Protein AF-A0A8S8YQ44-F1 (afdb_monomer)

Radius of gyration: 14.37 Å; Cα contacts (8 Å, |Δi|>4): 44; chains: 1; bounding box: 35×20×46 Å

pLDDT: mean 86.04, std 14.26, range [52.34, 98.38]

Secondary structure (DSSP, 8-state):
----PPPHHHHHHHHHHHHHIIIIIHHHHHHHHHTT---HHHHHHHHHTT-S-TTS-GGGT-----GGGG-

Structure (mmCIF, N/CA/C/O backbone):
data_AF-A0A8S8YQ44-F1
#
_entry.id   AF-A0A8S8YQ44-F1
#
loop_
_atom_site.group_PDB
_atom_site.id
_atom_site.type_symbol
_atom_site.label_atom_id
_atom_site.label_alt_id
_atom_site.label_comp_id
_atom_site.label_asym_id
_atom_site.label_entity_id
_atom_site.label_seq_id
_atom_site.pdbx_PDB_ins_code
_atom_site.Cartn_x
_atom_site.Cartn_y
_atom_site.Cartn_z
_atom_site.occupancy
_atom_site.B_iso_or_equiv
_atom_site.auth_seq_id
_atom_site.auth_comp_id
_atom_site.auth_asym_id
_atom_site.auth_atom_id
_atom_site.pdbx_PDB_model_num
ATOM 1 N N . MET A 1 1 ? 0.566 6.406 -33.327 1.00 58.03 1 MET A N 1
ATOM 2 C CA . MET A 1 1 ? -0.578 5.756 -32.656 1.00 58.03 1 MET A CA 1
ATOM 3 C C . MET A 1 1 ? -0.133 5.531 -31.224 1.00 58.03 1 MET A C 1
ATOM 5 O O . MET A 1 1 ? 0.981 5.057 -31.060 1.00 58.03 1 MET A O 1
ATOM 9 N N . VAL A 1 2 ? -0.889 6.004 -30.232 1.00 72.31 2 VAL A N 1
ATOM 10 C CA . VAL A 1 2 ? -0.548 5.809 -28.811 1.00 72.31 2 VAL A CA 1
ATOM 11 C C . VAL A 1 2 ? -1.022 4.411 -28.421 1.00 72.31 2 VAL A C 1
ATOM 13 O O . VAL A 1 2 ? -2.168 4.071 -28.707 1.00 72.31 2 VAL A O 1
ATOM 16 N N . GLU A 1 3 ? -0.125 3.612 -27.854 1.00 79.38 3 GLU A N 1
ATOM 17 C CA . GLU A 1 3 ? -0.416 2.280 -27.320 1.00 79.38 3 GLU A CA 1
ATOM 18 C C . GLU A 1 3 ? -0.909 2.423 -25.874 1.00 79.38 3 GLU A C 1
ATOM 20 O O . GLU A 1 3 ? -0.360 3.227 -25.122 1.00 79.38 3 GLU A O 1
ATOM 25 N N . PHE A 1 4 ? -1.959 1.683 -25.509 1.00 84.75 4 PHE A N 1
ATOM 26 C CA . PHE A 1 4 ? -2.598 1.754 -24.183 1.00 84.75 4 PHE A CA 1
ATOM 27 C C . PHE A 1 4 ? -2.424 0.469 -23.371 1.00 84.75 4 PHE A C 1
ATOM 29 O O . PHE A 1 4 ? -2.902 0.391 -22.239 1.00 84.75 4 PHE A O 1
ATOM 36 N N . ALA A 1 5 ? -1.771 -0.544 -23.944 1.00 89.12 5 ALA A N 1
ATOM 37 C CA . ALA A 1 5 ? -1.338 -1.703 -23.185 1.00 89.12 5 ALA A CA 1
ATOM 38 C C . ALA A 1 5 ? -0.410 -1.268 -22.040 1.00 89.12 5 ALA A C 1
ATOM 40 O O . ALA A 1 5 ? 0.480 -0.436 -22.233 1.00 89.12 5 ALA A O 1
ATOM 41 N N . LEU A 1 6 ? -0.631 -1.838 -20.855 1.00 89.06 6 LEU A N 1
ATOM 42 C CA . LEU A 1 6 ? 0.278 -1.659 -19.730 1.00 89.06 6 LEU A CA 1
ATOM 43 C C . LEU A 1 6 ? 1.599 -2.373 -20.028 1.00 89.06 6 LEU A C 1
ATOM 45 O O . LEU A 1 6 ? 1.615 -3.426 -20.669 1.00 89.06 6 LEU A O 1
ATOM 49 N N . SER A 1 7 ? 2.704 -1.808 -19.551 1.00 90.00 7 SER A N 1
ATOM 50 C CA . SER A 1 7 ? 3.965 -2.543 -19.492 1.00 90.00 7 SER A CA 1
ATOM 51 C C . SER A 1 7 ? 3.863 -3.691 -18.483 1.00 90.00 7 SER A C 1
ATOM 53 O O . SER A 1 7 ? 3.048 -3.651 -17.564 1.00 90.00 7 SER A O 1
ATOM 55 N N . GLU A 1 8 ? 4.731 -4.695 -18.612 1.00 90.62 8 GLU A N 1
ATOM 56 C CA . GLU A 1 8 ? 4.839 -5.797 -17.642 1.00 90.62 8 GLU A CA 1
ATOM 57 C C . GLU A 1 8 ? 4.999 -5.276 -16.203 1.00 90.62 8 GLU A C 1
ATOM 59 O O . GLU A 1 8 ? 4.323 -5.724 -15.283 1.00 90.62 8 GLU A O 1
ATOM 64 N N . GLU A 1 9 ? 5.821 -4.242 -16.023 1.00 86.50 9 GLU A N 1
ATOM 65 C CA . GLU A 1 9 ? 6.029 -3.574 -14.738 1.00 86.50 9 GLU A CA 1
ATOM 66 C C . GLU A 1 9 ? 4.742 -2.931 -14.185 1.00 86.50 9 GLU A C 1
ATOM 68 O O . GLU A 1 9 ? 4.431 -3.054 -12.999 1.00 86.50 9 GLU A O 1
ATOM 73 N N . GLN A 1 10 ? 3.957 -2.278 -15.046 1.00 89.06 10 GLN A N 1
ATOM 74 C CA . GLN A 1 10 ? 2.663 -1.702 -14.674 1.00 89.06 10 GLN A CA 1
ATOM 75 C C . GLN A 1 10 ? 1.632 -2.784 -14.334 1.00 89.06 10 GLN A C 1
ATOM 77 O O . GLN A 1 10 ? 0.819 -2.592 -13.427 1.00 89.06 10 GLN A O 1
ATOM 82 N N . GLU A 1 11 ? 1.658 -3.926 -15.025 1.00 92.88 11 GLU A N 1
ATOM 83 C CA . GLU A 1 11 ? 0.801 -5.065 -14.693 1.00 92.88 11 GLU A CA 1
ATOM 84 C C . GLU A 1 11 ? 1.150 -5.657 -13.328 1.00 92.88 11 GLU A C 1
ATOM 86 O O . GLU A 1 11 ? 0.246 -5.857 -12.515 1.00 92.88 11 GLU A O 1
ATOM 91 N N . MET A 1 12 ? 2.440 -5.834 -13.033 1.00 91.12 12 MET A N 1
ATOM 92 C CA . MET A 1 12 ? 2.906 -6.293 -11.723 1.00 91.12 12 MET A CA 1
ATOM 93 C C . MET A 1 12 ? 2.484 -5.339 -10.600 1.00 91.12 12 MET A C 1
ATOM 95 O O . MET A 1 12 ? 2.006 -5.784 -9.555 1.00 91.12 12 MET A O 1
ATOM 99 N N . LEU A 1 13 ? 2.609 -4.022 -10.807 1.00 90.75 13 LEU A N 1
ATOM 100 C CA . LEU A 1 13 ? 2.168 -3.048 -9.807 1.00 90.75 13 LEU A CA 1
ATOM 101 C C . LEU A 1 13 ? 0.648 -3.093 -9.603 1.00 90.75 13 LEU A C 1
ATOM 103 O O . LEU A 1 13 ? 0.173 -3.032 -8.466 1.00 90.75 13 LEU A O 1
ATOM 107 N N . ARG A 1 14 ? -0.124 -3.225 -10.689 1.00 93.19 14 ARG A N 1
ATOM 108 C CA . ARG A 1 14 ? -1.585 -3.364 -10.630 1.00 93.19 14 ARG A CA 1
ATOM 109 C C . ARG A 1 14 ? -1.988 -4.594 -9.821 1.00 93.19 14 ARG A C 1
ATOM 111 O O . ARG A 1 14 ? -2.915 -4.506 -9.017 1.00 93.19 14 ARG A O 1
ATOM 118 N N . GLU A 1 15 ? -1.318 -5.722 -10.032 1.00 95.88 15 GLU A N 1
ATOM 119 C CA . GLU A 1 15 ? -1.564 -6.958 -9.285 1.00 95.88 15 GLU A CA 1
ATOM 120 C C . GLU A 1 15 ? -1.246 -6.787 -7.799 1.00 95.88 15 GLU A C 1
ATOM 122 O O . GLU A 1 15 ? -2.121 -7.036 -6.968 1.00 95.88 15 GLU A O 1
ATOM 127 N N . LEU A 1 16 ? -0.073 -6.242 -7.462 1.00 94.62 16 LEU A N 1
ATOM 128 C CA . LEU A 1 16 ? 0.313 -5.961 -6.076 1.00 94.62 16 LEU A CA 1
ATOM 129 C C . LEU A 1 16 ? -0.701 -5.044 -5.368 1.00 94.62 16 LEU A C 1
ATOM 131 O O . LEU A 1 16 ? -1.134 -5.323 -4.247 1.00 94.62 16 LEU A O 1
ATOM 135 N N . ALA A 1 17 ? -1.123 -3.963 -6.030 1.00 95.56 17 ALA A N 1
ATOM 136 C CA . ALA A 1 17 ? -2.131 -3.050 -5.498 1.00 95.56 17 ALA A CA 1
ATOM 137 C C . ALA A 1 17 ? -3.486 -3.747 -5.300 1.00 95.56 17 ALA A C 1
ATOM 139 O O . ALA A 1 17 ? -4.180 -3.502 -4.309 1.00 95.56 17 ALA A O 1
ATOM 140 N N . HIS A 1 18 ? -3.872 -4.625 -6.231 1.00 97.25 18 HIS A N 1
ATOM 141 C CA . HIS A 1 18 ? -5.122 -5.370 -6.152 1.00 97.25 18 HIS A CA 1
ATOM 142 C C . HIS A 1 18 ? -5.133 -6.353 -4.978 1.00 97.25 18 HIS A C 1
ATOM 144 O O . HIS A 1 18 ? -6.141 -6.435 -4.270 1.00 97.25 18 HIS A O 1
ATOM 150 N N . GLU A 1 19 ? -4.033 -7.072 -4.758 1.00 97.88 19 GLU A N 1
ATOM 151 C CA . GLU A 1 19 ? -3.873 -8.003 -3.639 1.00 97.88 19 GLU A CA 1
ATOM 152 C C . GLU A 1 19 ? -3.927 -7.274 -2.299 1.00 97.88 19 GLU A C 1
ATOM 154 O O . GLU A 1 19 ? -4.765 -7.609 -1.462 1.00 97.88 19 GLU A O 1
ATOM 159 N N . PHE A 1 20 ? -3.153 -6.197 -2.138 1.00 97.50 20 PHE A N 1
ATOM 160 C CA . PHE A 1 20 ? -3.193 -5.374 -0.928 1.00 97.50 20 PHE A CA 1
ATOM 161 C C . PHE A 1 20 ? -4.600 -4.814 -0.655 1.00 97.50 20 PHE A C 1
ATOM 163 O O . PHE A 1 20 ? -5.107 -4.845 0.470 1.00 97.50 20 PHE A O 1
ATOM 170 N N . ALA A 1 21 ? -5.288 -4.342 -1.699 1.00 97.69 21 ALA A N 1
ATOM 171 C CA . ALA A 1 21 ? -6.651 -3.850 -1.558 1.00 97.69 21 ALA A CA 1
ATOM 172 C C . ALA A 1 21 ? -7.636 -4.961 -1.160 1.00 97.69 21 ALA A C 1
ATOM 174 O O . ALA A 1 21 ? -8.549 -4.714 -0.374 1.00 97.69 21 ALA A O 1
ATOM 175 N N . ARG A 1 22 ? -7.493 -6.170 -1.715 1.00 98.25 22 ARG A N 1
ATOM 176 C CA . ARG A 1 22 ? -8.340 -7.330 -1.398 1.00 98.25 22 ARG A CA 1
ATOM 177 C C . ARG A 1 22 ? -8.134 -7.800 0.040 1.00 98.25 22 ARG A C 1
ATOM 179 O O . ARG A 1 22 ? -9.129 -8.040 0.717 1.00 98.25 22 ARG A O 1
ATOM 186 N N . ASP A 1 23 ? -6.885 -7.907 0.474 1.00 97.88 23 ASP A N 1
ATOM 187 C CA . ASP A 1 23 ? -6.530 -8.598 1.715 1.00 97.88 23 ASP A CA 1
ATOM 188 C C . ASP A 1 23 ? -6.511 -7.660 2.929 1.00 97.88 23 ASP A C 1
ATOM 190 O O . ASP A 1 23 ? -6.905 -8.071 4.020 1.00 97.88 23 ASP A O 1
ATOM 194 N N . THR A 1 24 ? -6.148 -6.387 2.739 1.00 97.44 24 THR A N 1
ATOM 195 C CA . THR A 1 24 ? -6.020 -5.416 3.837 1.00 97.44 24 THR A CA 1
ATOM 196 C C . THR A 1 24 ? -7.115 -4.354 3.796 1.00 97.44 24 THR A C 1
ATOM 198 O O . THR A 1 24 ? -7.780 -4.112 4.802 1.00 97.44 24 THR A O 1
ATOM 201 N N . VAL A 1 25 ? -7.350 -3.713 2.647 1.00 97.38 25 VAL A N 1
ATOM 202 C CA . VAL A 1 25 ? -8.249 -2.542 2.587 1.00 97.38 25 VAL A CA 1
ATOM 203 C C . VAL A 1 25 ? -9.723 -2.944 2.662 1.00 97.38 25 VAL A C 1
ATOM 205 O O . VAL A 1 25 ? -10.434 -2.500 3.559 1.00 97.38 25 VAL A O 1
ATOM 208 N N . ARG A 1 26 ? -10.202 -3.792 1.743 1.00 98.06 26 ARG A N 1
ATOM 209 C CA . ARG A 1 26 ? -11.620 -4.187 1.639 1.00 98.06 26 ARG A CA 1
ATOM 210 C C . ARG A 1 26 ? -12.221 -4.733 2.940 1.00 98.06 26 ARG A C 1
ATOM 212 O O . ARG A 1 26 ? -13.305 -4.266 3.282 1.00 98.06 26 ARG A O 1
ATOM 219 N N . PRO A 1 27 ? -11.591 -5.678 3.667 1.00 98.25 27 PRO A N 1
ATOM 220 C CA . PRO A 1 27 ? -12.200 -6.232 4.876 1.00 98.25 27 PRO A CA 1
ATOM 221 C C . PRO A 1 27 ? -12.286 -5.227 6.031 1.00 98.25 27 PRO A C 1
ATOM 223 O O . PRO A 1 27 ? -13.147 -5.377 6.892 1.00 98.25 27 PRO A O 1
ATOM 226 N N . ASN A 1 28 ? -11.428 -4.202 6.053 1.00 98.06 28 ASN A N 1
ATOM 227 C CA . ASN A 1 28 ? -11.380 -3.223 7.140 1.00 98.06 28 ASN A CA 1
ATOM 228 C C . ASN A 1 28 ? -12.069 -1.887 6.802 1.00 98.06 28 ASN A C 1
ATOM 230 O O . ASN A 1 28 ? -12.350 -1.100 7.705 1.00 98.06 28 ASN A O 1
ATOM 234 N N . ALA A 1 29 ? -12.373 -1.629 5.526 1.00 97.75 29 ALA A N 1
ATOM 235 C CA . ALA A 1 29 ? -12.880 -0.342 5.051 1.00 97.75 29 ALA A CA 1
ATOM 236 C C . ALA A 1 29 ? -14.169 0.117 5.753 1.00 97.75 29 ALA A C 1
ATOM 238 O O . ALA A 1 29 ? -14.245 1.265 6.184 1.00 97.75 29 ALA A O 1
ATOM 239 N N . GLU A 1 30 ? -15.159 -0.770 5.910 1.00 98.19 30 GLU A N 1
ATOM 240 C CA . GLU A 1 30 ? -16.427 -0.441 6.586 1.00 98.19 30 GLU A CA 1
ATOM 241 C C . GLU A 1 30 ? -16.200 -0.048 8.051 1.00 98.19 30 GLU A C 1
ATOM 243 O O . GLU A 1 30 ? -16.788 0.912 8.545 1.00 98.19 30 GLU A O 1
ATOM 248 N N . HIS A 1 31 ? -15.300 -0.754 8.742 1.00 98.12 31 HIS A N 1
ATOM 249 C CA . HIS A 1 31 ? -14.948 -0.439 10.121 1.00 98.12 31 HIS A CA 1
ATOM 250 C C . HIS A 1 31 ? -14.276 0.932 10.226 1.00 98.12 31 HIS A C 1
ATOM 252 O O . HIS A 1 31 ? -14.644 1.729 11.091 1.00 98.12 31 HIS A O 1
ATOM 258 N N . TRP A 1 32 ? -13.312 1.221 9.351 1.00 98.31 32 TRP A N 1
ATOM 259 C CA . TRP A 1 32 ? -12.611 2.502 9.363 1.00 98.31 32 TRP A CA 1
ATOM 260 C C . TRP A 1 32 ? -13.549 3.675 9.084 1.00 98.31 32 TRP A C 1
ATOM 262 O O . TRP A 1 32 ? -13.474 4.682 9.788 1.00 98.31 32 TRP A O 1
ATOM 272 N N . ASP A 1 33 ? -14.464 3.526 8.126 1.00 98.25 33 ASP A N 1
ATOM 273 C CA . ASP A 1 33 ? -15.470 4.541 7.807 1.00 98.25 33 ASP A CA 1
ATOM 274 C C . ASP A 1 33 ? -16.420 4.783 8.991 1.00 98.25 33 ASP A C 1
ATOM 276 O O . ASP A 1 33 ? -16.513 5.902 9.502 1.00 98.25 33 ASP A O 1
ATOM 280 N N . ALA A 1 34 ? -17.029 3.715 9.523 1.00 98.38 34 ALA A N 1
ATOM 281 C CA . ALA A 1 34 ? -17.992 3.798 10.622 1.00 98.38 34 ALA A CA 1
ATOM 282 C C . ALA A 1 34 ? -17.408 4.421 11.902 1.00 98.38 34 ALA A C 1
ATOM 284 O O . ALA A 1 34 ? -18.132 5.049 1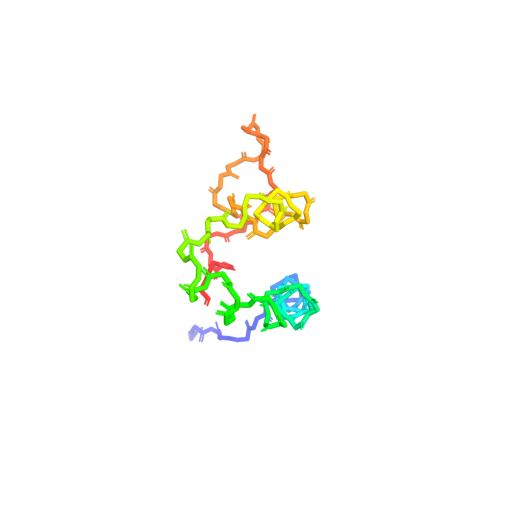2.676 1.00 98.38 34 ALA A O 1
ATOM 285 N N . ASN A 1 35 ? -16.101 4.260 12.129 1.00 98.19 35 ASN A N 1
ATOM 286 C CA . ASN A 1 35 ? -15.412 4.771 13.315 1.00 98.19 35 ASN A CA 1
ATOM 287 C C . ASN A 1 35 ? -14.615 6.057 13.051 1.00 98.19 35 ASN A C 1
ATOM 289 O O . ASN A 1 35 ? -13.943 6.543 13.961 1.00 98.19 35 ASN A O 1
ATOM 293 N N . SER A 1 36 ? -14.667 6.613 11.832 1.00 97.88 36 SER A N 1
ATOM 294 C CA . SER A 1 36 ? -13.825 7.750 11.422 1.00 97.88 36 SER A CA 1
ATOM 295 C C . SER A 1 36 ? -12.337 7.522 11.731 1.00 97.88 36 SER A C 1
ATOM 297 O O . SER A 1 36 ? -11.618 8.430 12.154 1.00 97.88 36 SER A O 1
ATOM 299 N N . GLN A 1 37 ? -11.875 6.283 11.562 1.00 98.06 37 GLN A N 1
ATOM 300 C CA . GLN A 1 37 ? -10.518 5.877 11.887 1.00 98.06 37 GLN A CA 1
ATOM 301 C C . GLN A 1 37 ? -9.598 6.113 10.691 1.00 98.06 37 GLN A C 1
ATOM 303 O O . GLN A 1 37 ? -9.840 5.622 9.591 1.00 98.06 37 GLN A O 1
ATOM 308 N N . PHE A 1 38 ? -8.492 6.817 10.925 1.00 96.81 38 PHE A N 1
ATOM 309 C CA . PHE A 1 38 ? -7.424 6.927 9.938 1.00 96.81 38 PHE A CA 1
ATOM 310 C C . PHE A 1 38 ? -6.530 5.671 9.991 1.00 96.81 38 PHE A C 1
ATOM 312 O O . PHE A 1 38 ? -5.954 5.392 11.048 1.00 96.81 38 PHE A O 1
ATOM 319 N N . PRO A 1 39 ? -6.397 4.898 8.895 1.00 96.69 39 PRO A N 1
ATOM 320 C CA . PRO A 1 39 ? -5.751 3.585 8.916 1.00 96.69 39 PRO A CA 1
ATOM 321 C C . PRO A 1 39 ? -4.224 3.693 8.788 1.00 96.69 39 P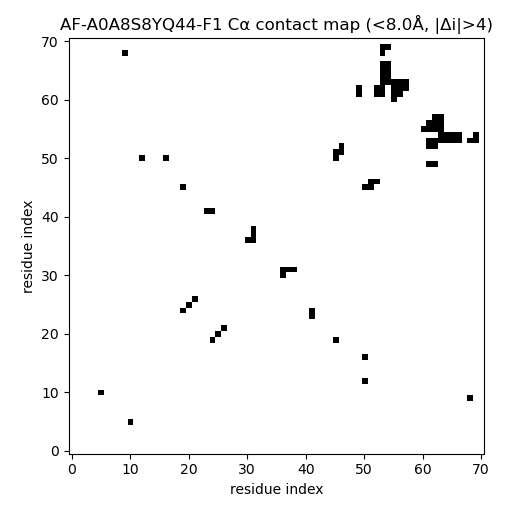RO A C 1
ATOM 323 O O . PRO A 1 39 ? -3.627 3.257 7.806 1.00 96.69 39 PRO A O 1
ATOM 326 N N . THR A 1 40 ? -3.574 4.289 9.789 1.00 96.94 40 THR A N 1
ATOM 327 C CA . THR A 1 40 ? -2.129 4.580 9.773 1.00 96.94 40 THR A CA 1
ATOM 328 C C . THR A 1 40 ? -1.267 3.341 9.526 1.00 96.94 40 THR A C 1
ATOM 330 O O . THR A 1 40 ? -0.288 3.417 8.790 1.00 96.94 40 THR A O 1
ATOM 333 N N . GLU A 1 41 ? -1.632 2.198 10.111 1.00 96.38 41 GLU A N 1
ATOM 334 C CA . GLU A 1 41 ? -0.879 0.945 9.964 1.00 96.38 41 GLU A CA 1
ATOM 335 C C . GLU A 1 41 ? -0.955 0.400 8.535 1.00 96.38 41 GLU A C 1
ATOM 337 O O . GLU A 1 41 ? 0.080 0.109 7.940 1.00 96.38 41 GLU A O 1
ATOM 342 N N . ALA A 1 42 ? -2.150 0.369 7.938 1.00 96.69 42 ALA A N 1
ATOM 343 C CA . ALA A 1 42 ? -2.324 -0.053 6.549 1.00 96.69 42 ALA A CA 1
ATOM 344 C C . ALA A 1 42 ? -1.609 0.898 5.573 1.00 96.69 42 ALA A C 1
ATOM 346 O O . ALA A 1 42 ? -1.042 0.462 4.577 1.00 96.69 42 ALA A O 1
ATOM 347 N N . ILE A 1 43 ? -1.582 2.203 5.861 1.00 95.25 43 ILE A N 1
ATOM 348 C CA . ILE A 1 43 ? -0.835 3.175 5.049 1.00 95.25 43 ILE A CA 1
ATOM 349 C C . ILE A 1 43 ? 0.677 2.935 5.159 1.00 95.25 43 ILE A C 1
ATOM 351 O O . ILE A 1 43 ? 1.380 3.006 4.151 1.00 95.25 43 ILE A O 1
ATOM 355 N N . ALA A 1 44 ? 1.187 2.629 6.356 1.00 94.06 44 ALA A N 1
ATOM 356 C CA . ALA A 1 44 ? 2.594 2.285 6.549 1.00 94.06 44 ALA A CA 1
ATOM 357 C C . ALA A 1 44 ? 2.968 0.983 5.819 1.00 94.06 44 ALA A C 1
ATOM 359 O O . ALA A 1 44 ? 4.034 0.908 5.207 1.00 94.06 44 ALA A O 1
ATOM 360 N N . GLU A 1 45 ? 2.078 -0.009 5.821 1.00 95.00 45 GLU A N 1
ATOM 361 C CA . GLU A 1 45 ? 2.240 -1.249 5.060 1.00 95.00 45 GLU A CA 1
ATOM 362 C C . GLU A 1 45 ? 2.257 -0.984 3.547 1.00 95.00 45 GLU A C 1
ATOM 364 O O . GLU A 1 45 ? 3.200 -1.379 2.863 1.00 95.00 45 GLU A O 1
ATOM 369 N N . ALA A 1 46 ? 1.289 -0.221 3.028 1.00 93.56 46 ALA A N 1
ATOM 370 C CA . ALA A 1 46 ? 1.257 0.189 1.624 1.00 93.56 46 ALA A CA 1
ATOM 371 C C . ALA A 1 46 ? 2.533 0.945 1.215 1.00 93.56 46 ALA A C 1
ATOM 373 O O . ALA A 1 46 ? 3.044 0.767 0.108 1.00 93.56 46 ALA A O 1
ATOM 374 N N . HIS A 1 47 ? 3.078 1.773 2.112 1.00 90.25 47 HIS A N 1
ATOM 375 C CA . HIS A 1 47 ? 4.342 2.467 1.887 1.00 90.25 47 HIS A CA 1
ATOM 376 C C . HIS A 1 47 ? 5.529 1.500 1.817 1.00 90.25 47 HIS A C 1
ATOM 378 O O . HIS A 1 47 ? 6.372 1.627 0.928 1.00 90.25 47 HIS A O 1
ATOM 384 N N . ALA A 1 48 ? 5.592 0.515 2.716 1.00 89.81 48 ALA A N 1
ATOM 385 C CA . ALA A 1 48 ? 6.631 -0.514 2.703 1.00 89.81 48 ALA A CA 1
ATOM 386 C C . ALA A 1 48 ? 6.585 -1.380 1.431 1.00 89.81 48 ALA A C 1
ATOM 388 O O . ALA A 1 48 ? 7.637 -1.744 0.911 1.00 89.81 48 ALA A O 1
ATOM 389 N N . LEU A 1 49 ? 5.387 -1.640 0.897 1.00 90.50 49 LEU A N 1
ATOM 390 C CA . LEU A 1 49 ? 5.168 -2.330 -0.382 1.00 90.50 49 LEU A CA 1
ATOM 391 C C . LEU A 1 49 ? 5.467 -1.459 -1.614 1.00 90.50 49 LEU A C 1
ATOM 393 O O . LEU A 1 49 ? 5.410 -1.943 -2.739 1.00 90.50 49 LEU A O 1
ATOM 397 N N . GLY A 1 50 ? 5.757 -0.171 -1.423 1.00 88.12 50 GLY A N 1
ATOM 398 C CA . GLY A 1 50 ? 6.020 0.759 -2.517 1.00 88.12 50 GLY A CA 1
ATOM 399 C C . GLY A 1 50 ? 4.785 1.170 -3.314 1.00 88.12 50 GLY A C 1
ATOM 400 O O . GLY A 1 50 ? 4.930 1.712 -4.402 1.00 88.12 50 GLY A O 1
ATOM 401 N N . LEU A 1 51 ? 3.583 0.982 -2.760 1.00 90.50 51 LEU A N 1
ATOM 402 C CA . LEU A 1 51 ? 2.305 1.404 -3.351 1.00 90.50 51 LEU A CA 1
ATOM 403 C C . LEU A 1 51 ? 1.989 2.890 -3.109 1.00 90.50 51 LEU A C 1
ATOM 405 O O . LEU A 1 51 ? 0.974 3.412 -3.568 1.00 90.50 51 LEU A O 1
ATOM 409 N N . THR A 1 52 ? 2.854 3.589 -2.377 1.00 87.19 52 THR A N 1
ATOM 410 C CA . THR A 1 52 ? 2.750 5.031 -2.123 1.00 87.19 52 THR A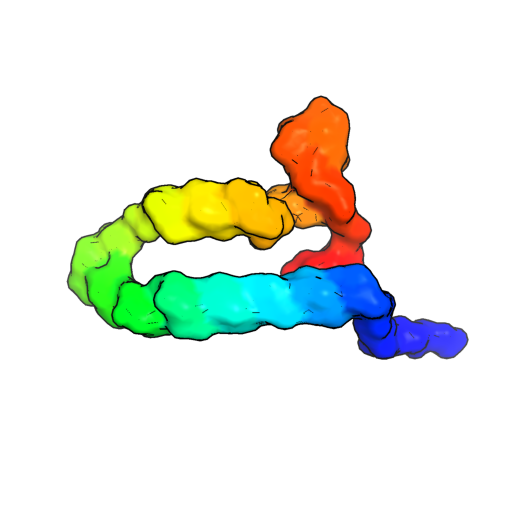 CA 1
ATOM 411 C C . THR A 1 52 ? 3.915 5.765 -2.773 1.00 87.19 52 THR A C 1
ATOM 413 O O . THR A 1 52 ? 4.969 5.179 -2.999 1.00 87.19 52 THR A O 1
ATOM 416 N N . ASN A 1 53 ? 3.755 7.066 -3.025 1.00 83.25 53 ASN 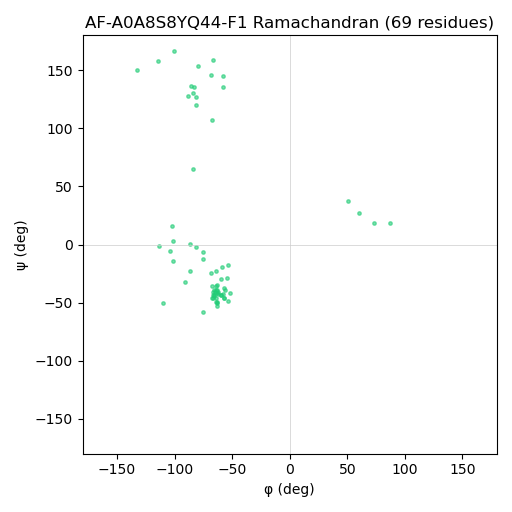A N 1
ATOM 417 C CA . ASN A 1 53 ? 4.843 7.930 -3.496 1.00 83.25 53 ASN A CA 1
ATOM 418 C C . ASN A 1 53 ? 5.476 7.515 -4.839 1.00 83.25 53 ASN A C 1
ATOM 420 O O . ASN A 1 53 ? 6.606 7.895 -5.114 1.00 83.25 53 ASN A O 1
ATOM 424 N N . LEU A 1 54 ? 4.718 6.841 -5.714 1.00 82.38 54 LEU A N 1
ATOM 425 C CA . LEU A 1 54 ? 5.166 6.338 -7.028 1.00 82.38 54 LEU A CA 1
ATOM 426 C C . LEU A 1 54 ? 5.816 7.391 -7.954 1.00 82.38 54 LEU A C 1
ATOM 428 O O . LEU A 1 54 ? 6.464 7.048 -8.924 1.00 82.38 54 LEU A O 1
ATOM 432 N N . HIS A 1 55 ? 5.617 8.681 -7.690 1.00 75.44 55 HIS A N 1
ATOM 433 C CA . HIS A 1 55 ? 6.119 9.792 -8.509 1.00 75.44 55 HIS A CA 1
ATOM 434 C C . HIS A 1 55 ? 7.333 10.496 -7.890 1.00 75.44 55 HIS A C 1
ATOM 436 O O . HIS A 1 55 ? 7.871 11.435 -8.476 1.00 75.44 55 HIS A O 1
ATOM 442 N N . ILE A 1 56 ? 7.718 10.110 -6.674 1.00 79.31 56 ILE A N 1
ATOM 443 C CA . ILE A 1 56 ? 8.851 10.706 -5.983 1.00 79.31 56 ILE A CA 1
ATOM 444 C C . ILE A 1 56 ? 10.116 9.988 -6.478 1.00 79.31 56 ILE A C 1
ATOM 446 O O . ILE A 1 56 ? 10.153 8.758 -6.491 1.00 79.31 56 ILE A O 1
ATOM 450 N N . PRO A 1 57 ? 11.163 10.720 -6.892 1.00 75.75 57 PRO A N 1
ATOM 451 C CA . PRO A 1 57 ? 12.429 10.109 -7.274 1.00 75.75 57 PRO A CA 1
ATOM 452 C C . PRO A 1 57 ? 13.035 9.277 -6.137 1.00 75.75 57 PRO A C 1
ATOM 454 O O . PRO A 1 57 ? 12.969 9.662 -4.967 1.00 75.75 57 PRO A O 1
ATOM 457 N N . ALA A 1 58 ? 13.695 8.167 -6.473 1.00 74.88 58 ALA A N 1
ATOM 458 C CA 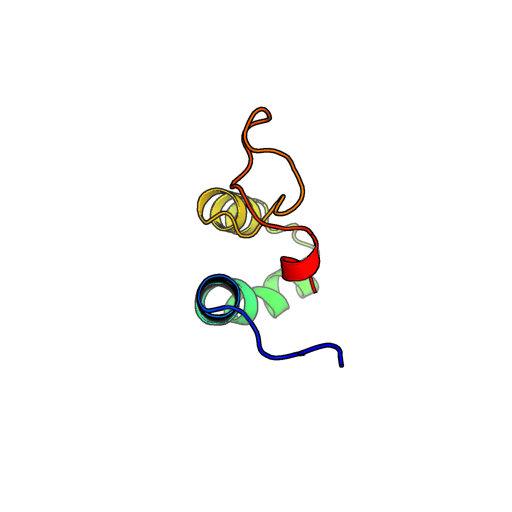. ALA A 1 58 ? 14.248 7.268 -5.459 1.00 74.88 58 ALA A CA 1
ATOM 459 C C . ALA A 1 58 ? 15.352 7.879 -4.589 1.00 74.88 58 ALA A C 1
ATOM 461 O O . ALA A 1 58 ? 15.538 7.461 -3.448 1.00 74.88 58 ALA A O 1
ATOM 462 N N . GLU A 1 59 ? 16.032 8.921 -5.072 1.00 79.56 59 GLU A N 1
ATOM 463 C CA . GLU A 1 59 ? 16.986 9.706 -4.277 1.00 79.56 59 GLU A CA 1
ATOM 464 C C . GLU A 1 59 ? 16.355 10.352 -3.029 1.00 79.56 59 GLU A C 1
ATOM 466 O O . GLU A 1 59 ? 17.065 10.663 -2.075 1.00 79.56 59 GLU A O 1
ATOM 471 N N . TYR A 1 60 ? 15.025 10.485 -2.993 1.00 78.56 60 TYR A N 1
ATOM 472 C CA . TYR A 1 60 ? 14.268 10.989 -1.847 1.00 78.56 60 TYR A CA 1
ATOM 473 C C . TYR A 1 60 ? 13.576 9.881 -1.034 1.00 78.56 60 TYR A C 1
ATOM 475 O O . TYR A 1 60 ? 12.705 10.174 -0.217 1.00 78.56 60 TYR A O 1
ATOM 483 N N . GLY A 1 61 ? 13.968 8.616 -1.223 1.00 64.19 6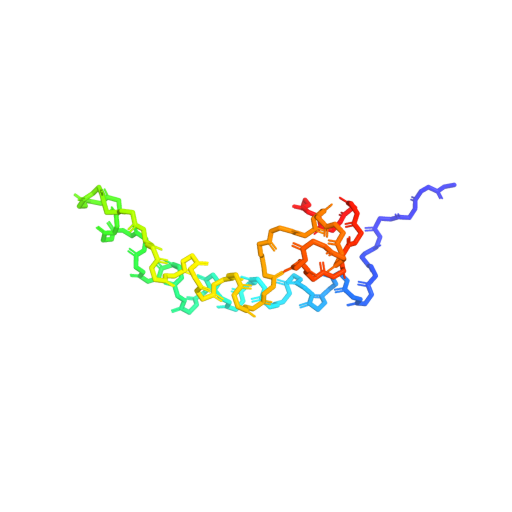1 GLY A N 1
ATOM 484 C CA . GLY A 1 61 ? 13.487 7.486 -0.419 1.00 64.19 61 GLY A CA 1
ATOM 485 C C . GLY A 1 61 ? 12.189 6.843 -0.912 1.00 64.19 61 GLY A C 1
ATOM 486 O O . GLY A 1 61 ? 11.535 6.138 -0.147 1.00 64.1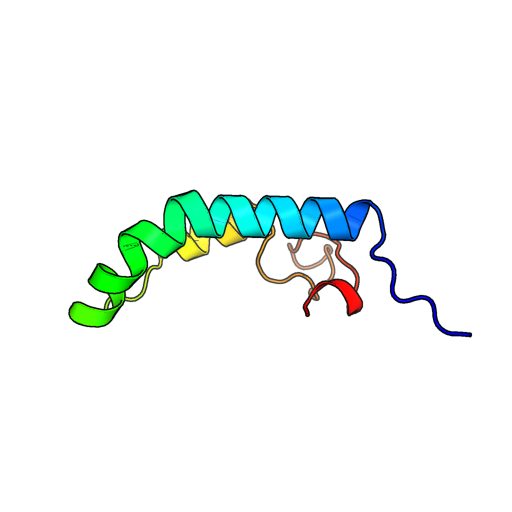9 61 GLY A O 1
ATOM 487 N N . ALA A 1 62 ? 11.815 7.077 -2.169 1.00 63.62 62 ALA A N 1
ATOM 488 C CA . ALA A 1 62 ? 10.684 6.425 -2.820 1.00 63.62 62 ALA A CA 1
ATOM 489 C C . ALA A 1 62 ? 11.128 5.281 -3.745 1.00 63.62 62 ALA A C 1
ATOM 491 O O . ALA A 1 62 ? 12.304 5.136 -4.079 1.00 63.62 62 ALA A O 1
ATOM 492 N N . TRP A 1 63 ? 10.175 4.453 -4.157 1.00 62.44 63 TRP A N 1
ATOM 493 C CA . TRP A 1 63 ? 10.415 3.397 -5.136 1.00 62.44 63 TRP A CA 1
ATOM 494 C C . TRP A 1 63 ? 10.324 3.993 -6.544 1.00 62.44 63 TRP A C 1
ATOM 496 O O . TRP A 1 63 ? 9.443 4.812 -6.804 1.00 6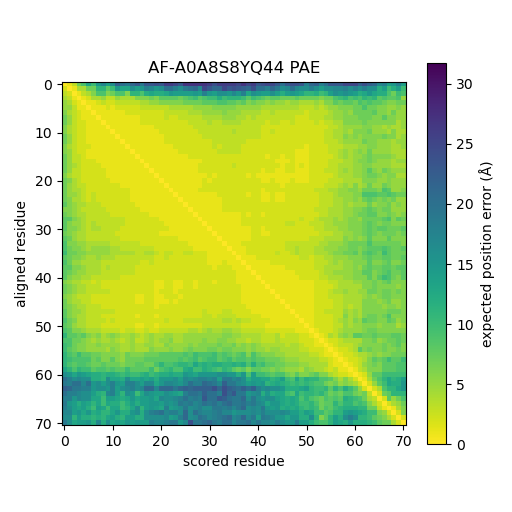2.44 63 TRP A O 1
ATOM 506 N N . VAL A 1 64 ? 11.265 3.641 -7.428 1.00 56.47 64 VAL A N 1
ATOM 507 C CA . VAL A 1 64 ? 11.310 4.184 -8.796 1.00 56.47 64 VAL A CA 1
ATOM 508 C C . VAL A 1 64 ? 10.101 3.660 -9.565 1.00 56.47 64 VAL A C 1
ATOM 510 O O . VAL A 1 64 ? 10.093 2.496 -9.939 1.00 56.47 64 VAL A O 1
ATOM 513 N N . TRP A 1 65 ? 9.116 4.517 -9.829 1.00 57.91 65 TRP A N 1
ATOM 514 C CA . TRP A 1 65 ? 8.044 4.235 -10.782 1.00 57.91 65 TRP A CA 1
ATOM 515 C C .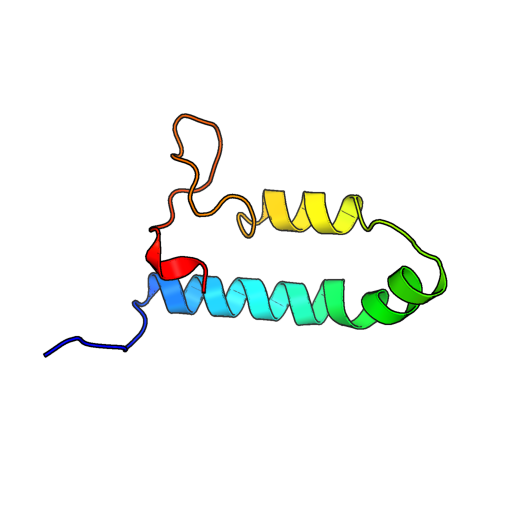 TRP A 1 65 ? 7.849 5.444 -11.708 1.00 57.91 65 TRP A C 1
ATOM 517 O O . TRP A 1 65 ? 8.137 6.587 -11.347 1.00 57.91 65 TRP A O 1
ATOM 527 N N . GLU A 1 66 ? 7.410 5.203 -12.943 1.00 60.06 66 GLU A N 1
ATOM 528 C CA . GLU A 1 66 ? 7.164 6.271 -13.918 1.00 60.06 66 GLU A CA 1
ATOM 529 C C . GLU A 1 66 ? 5.805 6.966 -13.681 1.00 60.06 66 GLU A C 1
ATOM 531 O O . GLU A 1 66 ? 4.852 6.377 -13.170 1.00 60.06 66 GLU A O 1
ATOM 536 N N . TYR A 1 67 ? 5.682 8.234 -14.089 1.00 54.19 67 TYR A N 1
ATOM 537 C CA . TYR A 1 67 ? 4.482 9.064 -13.895 1.00 54.19 67 TYR A CA 1
ATOM 538 C C . TYR A 1 67 ? 3.172 8.456 -14.430 1.00 54.19 67 TYR A C 1
ATOM 540 O O . TYR A 1 67 ? 2.105 8.762 -13.894 1.00 54.19 67 TYR A O 1
ATOM 548 N N . LEU A 1 68 ? 3.230 7.623 -15.474 1.00 55.75 68 LEU A N 1
ATOM 549 C CA . LEU A 1 68 ? 2.048 7.007 -16.096 1.00 55.75 68 LEU A CA 1
ATOM 550 C C . LEU A 1 68 ? 1.449 5.861 -15.271 1.00 55.75 68 LEU A C 1
ATOM 552 O O . LEU A 1 68 ? 0.322 5.451 -15.521 1.00 55.75 68 LEU A O 1
ATOM 556 N N . THR A 1 69 ? 2.169 5.382 -14.263 1.00 59.47 69 THR A N 1
ATOM 557 C CA . THR A 1 69 ? 1.827 4.192 -13.474 1.00 59.47 69 THR A CA 1
ATOM 558 C C . THR A 1 69 ? 0.891 4.512 -12.292 1.00 59.47 69 THR A C 1
ATOM 560 O O . THR A 1 69 ? 0.528 3.635 -11.517 1.00 59.47 69 THR A O 1
ATOM 563 N N . LYS A 1 70 ? 0.501 5.784 -12.120 1.00 52.34 70 LYS A N 1
ATOM 564 C CA . LYS A 1 70 ? -0.299 6.265 -10.978 1.00 52.34 70 LYS A CA 1
ATOM 565 C C . LYS A 1 70 ? -1.824 6.141 -11.166 1.00 52.34 70 LYS A C 1
ATOM 567 O O . LYS A 1 70 ? -2.542 6.197 -10.167 1.00 52.34 70 LYS A O 1
ATOM 572 N N . CYS A 1 71 ? -2.311 6.070 -12.404 1.00 54.12 71 CYS A N 1
ATOM 573 C CA . CYS A 1 71 ? -3.745 6.065 -12.730 1.00 54.12 71 CYS A CA 1
ATOM 574 C C . CYS A 1 71 ? -4.301 4.642 -12.800 1.00 54.12 71 CYS A C 1
ATOM 576 O O . CYS A 1 71 ? -5.442 4.455 -12.324 1.00 54.12 71 CYS A O 1
#

Foldseek 3Di:
DDDPDDDPVLVVLVVVVVVLCVPPVVVCVVVCVVVVHDCVVSVVVCQVVLVPPQPPDCVVPGDPHDPVSND

Mean predicted aligned error: 5.56 Å

Nearest PDB structures (foldseek):
  2a1t-assembly1_C  TM=9.262E-01  e=1.285E-02  Homo sapiens
  4p13-assembly1_A  TM=9.265E-01  e=2.198E-02  Homo sapiens
  3mdd-assembly1_A  TM=9.427E-01  e=1.922E-02  Sus scrofa
  7szv-assembly1_B-2  TM=9.302E-01  e=5.259E-02  Mycobacterium marinum
  7szv-assembly1_A-2  TM=9.280E-01  e=5.624E-02  Mycobacterium marinum

Solvent-accessible surface area (backbone atoms only — not comparable to full-atom values): 4409 Å² total; per-residue (Å²): 132,89,82,81,77,74,51,72,69,50,48,53,51,51,50,55,53,49,50,50,39,60,73,55,44,59,80,42,46,66,59,30,61,78,66,72,49,78,63,61,66,62,51,51,49,38,44,75,72,44,77,41,59,41,73,40,60,44,94,78,77,31,44,84,48,62,78,83,73,76,122

Sequence (71 aa):
MVEFALSEEQEMLRELAHEFARDTVRPNAEHWDANSQFPTEAIAEAHALGLTNLHIPAEYGAWVWEYLTKC